Protein AF-A0A023FQD3-F1 (afdb_monomer_lite)

pLDDT: mean 75.99, std 14.29, range [44.75, 96.25]

Organism: Amblyomma cajennense (NCBI:txid34607)

Radius of gyration: 32.1 Å; chains: 1; bounding box: 64×34×96 Å

Sequence (166 aa):
MLFLITLGLLCATICASEGQPSSRDEVCNKTICKDFAQEIKNQMGSSEPCHNFHNYVCGNWTGTQELKQKPLKDKAVKVLADLLEAASPPWTEPPNATEKLANAYISCTLKERDTTALKNSVRNVLKYYKIGQWPLQSKEPENPNKTYQTILKKVGPLPLFPYFIS

Structure (mmCIF, N/CA/C/O backbone):
data_AF-A0A023FQD3-F1
#
_entry.id   AF-A0A023FQD3-F1
#
loop_
_atom_site.group_PDB
_atom_site.id
_atom_site.type_symbol
_atom_site.label_atom_id
_atom_site.label_alt_id
_atom_site.label_comp_id
_atom_site.label_asym_id
_atom_site.label_entity_id
_atom_site.label_seq_id
_atom_site.pdbx_PDB_ins_code
_atom_site.Cartn_x
_atom_site.Cartn_y
_atom_site.Cartn_z
_atom_site.occupancy
_atom_site.B_iso_or_equiv
_atom_site.auth_seq_id
_atom_site.auth_comp_id
_atom_site.auth_asym_id
_atom_site.auth_atom_id
_atom_site.pdbx_PDB_model_num
ATOM 1 N N . MET A 1 1 ? -7.746 9.034 -67.671 1.00 54.91 1 MET A N 1
ATOM 2 C CA . MET A 1 1 ? -6.668 8.048 -67.422 1.00 54.91 1 MET A CA 1
ATOM 3 C C . MET A 1 1 ? -5.394 8.723 -66.916 1.00 54.91 1 MET A C 1
ATOM 5 O O . MET A 1 1 ? -4.960 8.354 -65.840 1.00 54.91 1 MET A O 1
ATOM 9 N N . LEU A 1 2 ? -4.860 9.766 -67.575 1.00 51.81 2 LEU A N 1
ATOM 10 C CA . LEU A 1 2 ? -3.697 10.516 -67.053 1.00 51.81 2 LEU A CA 1
ATOM 11 C C . LEU A 1 2 ? -3.934 11.193 -65.687 1.00 51.81 2 LEU A C 1
ATOM 13 O O . LEU A 1 2 ? -3.071 11.111 -64.824 1.00 51.81 2 LEU A O 1
ATOM 17 N N . PHE A 1 3 ? -5.119 11.768 -65.451 1.00 55.22 3 PHE A N 1
ATOM 18 C CA . PHE A 1 3 ? -5.447 12.448 -64.185 1.00 55.22 3 PHE A CA 1
ATOM 19 C C . PHE A 1 3 ? -5.455 11.532 -62.944 1.00 55.22 3 PHE A C 1
ATOM 21 O O . PHE A 1 3 ? -5.165 11.981 -61.840 1.00 55.22 3 PHE A O 1
ATOM 28 N N . LEU A 1 4 ? -5.774 10.242 -63.115 1.00 54.78 4 LEU A N 1
ATOM 29 C CA . LEU A 1 4 ? -5.786 9.264 -62.018 1.00 54.78 4 LEU A CA 1
ATOM 30 C C . LEU A 1 4 ? -4.370 8.787 -61.674 1.00 54.78 4 LEU A C 1
ATOM 32 O O . LEU A 1 4 ? -4.063 8.548 -60.510 1.00 54.78 4 LEU A O 1
ATOM 36 N N . ILE A 1 5 ? -3.492 8.717 -62.678 1.00 56.97 5 ILE A N 1
ATOM 37 C CA . ILE A 1 5 ? -2.081 8.354 -62.504 1.00 56.97 5 ILE A CA 1
ATOM 38 C C . ILE A 1 5 ? -1.336 9.491 -61.789 1.00 56.97 5 ILE A C 1
ATOM 40 O O . ILE A 1 5 ? -0.566 9.236 -60.866 1.00 56.97 5 ILE A O 1
ATOM 44 N N . THR A 1 6 ? -1.623 10.751 -62.134 1.00 57.81 6 THR A N 1
ATOM 45 C CA . THR A 1 6 ? -1.025 11.915 -61.459 1.00 57.81 6 THR A CA 1
ATOM 46 C C . THR A 1 6 ? -1.501 12.074 -60.015 1.00 57.81 6 THR A C 1
ATOM 48 O O . THR A 1 6 ? -0.716 12.478 -59.163 1.00 57.81 6 THR A O 1
ATOM 51 N N . LEU A 1 7 ? -2.754 11.713 -59.710 1.00 58.41 7 LEU A N 1
ATOM 52 C CA . LEU A 1 7 ? -3.275 11.740 -58.338 1.00 58.41 7 LEU A CA 1
ATOM 53 C C . LEU A 1 7 ? -2.668 10.619 -57.471 1.00 58.41 7 LEU A C 1
ATOM 55 O O . LEU A 1 7 ? -2.360 10.845 -56.304 1.00 58.41 7 LEU A O 1
ATOM 59 N N . GLY A 1 8 ? -2.424 9.439 -58.056 1.00 58.53 8 GLY A N 1
ATOM 60 C CA . GLY A 1 8 ? -1.742 8.325 -57.387 1.00 58.53 8 GLY A CA 1
ATOM 61 C C . GLY A 1 8 ? -0.277 8.621 -57.046 1.00 58.53 8 GLY A C 1
ATOM 62 O O . GLY A 1 8 ? 0.171 8.294 -55.949 1.00 58.53 8 GLY A O 1
ATOM 63 N N . LEU A 1 9 ? 0.451 9.307 -57.938 1.00 57.12 9 LEU A N 1
ATOM 64 C CA . LEU A 1 9 ? 1.823 9.759 -57.669 1.00 57.12 9 LEU A CA 1
ATOM 65 C C . LEU A 1 9 ? 1.889 10.858 -56.595 1.00 57.12 9 LEU A C 1
ATOM 67 O O . LEU A 1 9 ? 2.804 10.831 -55.776 1.00 57.12 9 LEU A O 1
ATOM 71 N N . LEU A 1 10 ? 0.909 11.772 -56.541 1.00 54.78 10 LEU A N 1
ATOM 72 C CA . LEU A 1 10 ? 0.833 12.772 -55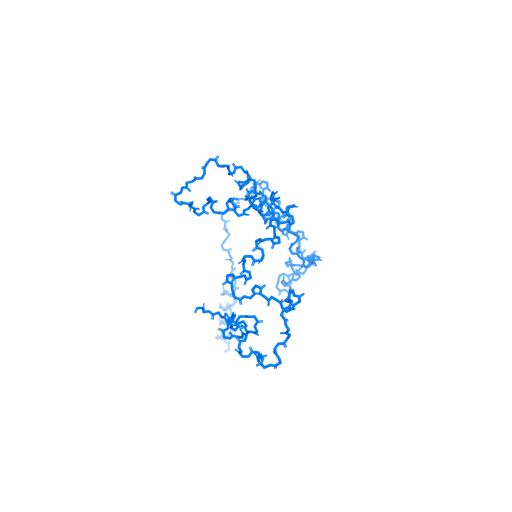.466 1.00 54.78 10 LEU A CA 1
ATOM 73 C C . LEU A 1 10 ? 0.494 12.148 -54.101 1.00 54.78 10 LEU A C 1
ATOM 75 O O . LEU A 1 10 ? 1.041 12.575 -53.085 1.00 54.78 10 LEU A O 1
ATOM 79 N N . CYS A 1 11 ? -0.360 11.120 -54.048 1.00 53.62 11 CYS A N 1
ATOM 80 C CA . CYS A 1 11 ? -0.674 10.429 -52.792 1.00 53.62 11 CYS A CA 1
ATOM 81 C C . CYS A 1 11 ? 0.524 9.652 -52.221 1.00 53.62 11 CYS A C 1
ATOM 83 O O . CYS A 1 11 ? 0.710 9.641 -51.006 1.00 53.62 11 CYS A O 1
ATOM 85 N N . ALA A 1 12 ? 1.368 9.054 -53.070 1.00 54.94 12 ALA A N 1
ATOM 86 C CA . ALA A 1 12 ? 2.560 8.333 -52.614 1.00 54.94 12 ALA A CA 1
ATOM 87 C C . ALA A 1 12 ? 3.604 9.259 -51.960 1.00 54.94 12 ALA A C 1
ATOM 89 O O . ALA A 1 12 ? 4.276 8.852 -51.016 1.00 54.94 12 ALA A O 1
ATOM 90 N N . THR A 1 13 ? 3.695 10.522 -52.394 1.00 52.62 13 THR A N 1
ATOM 91 C CA . THR A 1 13 ? 4.594 11.518 -51.781 1.00 52.62 13 THR A CA 1
ATOM 92 C C . THR A 1 13 ? 4.084 12.098 -50.461 1.00 52.62 13 THR A C 1
ATOM 94 O O . THR A 1 13 ? 4.865 12.685 -49.723 1.00 52.62 13 THR A O 1
ATOM 97 N N . ILE A 1 14 ? 2.796 11.933 -50.136 1.00 53.34 14 ILE A N 1
ATOM 98 C CA . ILE A 1 14 ? 2.194 12.482 -48.906 1.00 53.34 14 ILE A CA 1
ATOM 99 C C . ILE A 1 14 ? 2.229 11.458 -47.750 1.00 53.34 14 ILE A C 1
ATOM 101 O O . ILE A 1 14 ? 2.135 11.843 -46.588 1.00 53.34 14 ILE A O 1
ATOM 105 N N . CYS A 1 15 ? 2.435 10.163 -48.027 1.00 51.25 15 CYS A N 1
ATOM 106 C CA . CYS A 1 15 ? 2.495 9.114 -46.995 1.00 51.25 15 CYS A CA 1
ATOM 107 C C . CYS A 1 15 ? 3.906 8.737 -46.512 1.00 51.25 15 CYS A C 1
ATOM 109 O O . CYS A 1 15 ? 4.027 7.892 -45.626 1.00 51.25 15 CYS A O 1
ATOM 111 N N . ALA A 1 16 ? 4.965 9.371 -47.012 1.00 51.66 16 ALA A N 1
ATOM 112 C CA . ALA A 1 16 ? 6.275 9.284 -46.377 1.00 51.66 16 ALA A CA 1
ATOM 113 C C . ALA A 1 16 ? 6.368 10.376 -45.301 1.00 51.66 16 ALA A C 1
ATOM 115 O O . ALA A 1 16 ? 6.865 11.470 -45.558 1.00 51.66 16 ALA A O 1
ATOM 116 N N . SER A 1 17 ? 5.875 10.107 -44.086 1.00 51.34 17 SER A N 1
ATOM 117 C CA . SER A 1 17 ? 6.298 10.899 -42.926 1.00 51.34 17 SER A CA 1
ATOM 118 C C . SER A 1 17 ? 7.749 10.523 -42.613 1.00 51.34 17 SER A C 1
ATOM 120 O O . SER A 1 17 ? 8.027 9.763 -41.684 1.00 51.34 17 SER A O 1
ATOM 122 N N . GLU A 1 18 ? 8.688 10.994 -43.430 1.00 54.78 18 GLU A N 1
ATOM 123 C CA . GLU A 1 18 ? 10.086 11.013 -43.031 1.00 54.78 18 GLU A CA 1
ATOM 124 C C . GLU A 1 18 ? 10.176 11.986 -41.860 1.00 54.78 18 GLU A C 1
ATOM 126 O O . GLU A 1 18 ? 10.088 13.204 -42.021 1.00 54.78 18 GLU A O 1
ATOM 131 N N . GLY A 1 19 ? 10.261 11.432 -40.647 1.00 50.41 19 GLY A N 1
ATOM 132 C CA . GLY A 1 19 ? 10.679 12.196 -39.486 1.00 50.41 19 GLY A CA 1
ATOM 133 C C . GLY A 1 19 ? 11.975 12.899 -39.862 1.00 50.41 19 GLY A C 1
ATOM 134 O O . GLY A 1 19 ? 12.952 12.249 -40.228 1.00 50.41 19 GLY A O 1
ATOM 135 N N . GLN A 1 20 ? 11.938 14.227 -39.848 1.00 46.81 20 GLN A N 1
ATOM 136 C CA . GLN A 1 20 ? 13.088 15.083 -40.092 1.00 46.81 20 GLN A CA 1
ATOM 137 C C . GLN A 1 20 ? 14.278 14.516 -39.300 1.00 46.81 20 GLN A C 1
ATOM 139 O O . GLN A 1 20 ? 14.104 14.284 -38.101 1.00 46.81 20 GLN A O 1
ATOM 144 N N . PRO A 1 21 ? 15.441 14.227 -39.924 1.00 49.84 21 PRO A N 1
ATOM 145 C CA . PRO A 1 21 ? 16.565 13.660 -39.200 1.00 49.84 21 PRO A CA 1
ATOM 146 C C . PRO A 1 21 ? 16.961 14.676 -38.140 1.00 49.84 21 PRO A C 1
ATOM 148 O O . PRO A 1 21 ? 17.484 15.752 -38.447 1.00 49.84 21 PRO A O 1
ATOM 151 N N . SER A 1 22 ? 16.633 14.356 -36.894 1.00 53.62 22 SER A N 1
ATOM 152 C CA . SER A 1 22 ? 17.066 15.110 -35.739 1.00 53.62 22 SER A CA 1
ATOM 153 C C . SER A 1 22 ? 18.582 15.220 -35.827 1.00 53.62 22 SER A C 1
ATOM 155 O O . SER A 1 22 ? 19.295 14.253 -36.111 1.00 53.62 22 SER A O 1
ATOM 157 N N . SER A 1 23 ? 19.077 16.450 -35.709 1.00 57.25 23 SER A N 1
ATOM 158 C CA . SER A 1 23 ? 20.503 16.748 -35.719 1.00 57.25 23 SER A CA 1
ATOM 159 C C . SER A 1 23 ? 21.189 15.825 -34.720 1.00 57.25 23 SER A C 1
ATOM 161 O O . SER A 1 23 ? 20.950 16.015 -33.533 1.00 57.25 23 SER A O 1
ATOM 163 N N . ARG A 1 24 ? 21.955 14.830 -35.211 1.00 57.56 24 ARG A N 1
ATOM 164 C CA . ARG A 1 24 ? 22.687 13.799 -34.440 1.00 57.56 24 ARG A CA 1
ATOM 165 C C . ARG A 1 24 ? 22.459 13.936 -32.938 1.00 57.56 24 ARG A C 1
ATOM 167 O O . ARG A 1 24 ? 23.225 14.614 -32.256 1.00 57.56 24 ARG A O 1
ATOM 174 N N . ASP A 1 25 ? 21.348 13.347 -32.511 1.00 57.06 25 ASP A N 1
ATOM 175 C CA . ASP A 1 25 ? 20.802 13.457 -31.170 1.00 57.06 25 ASP A CA 1
ATOM 176 C C . ASP A 1 25 ? 21.885 13.262 -30.109 1.00 57.06 25 ASP A C 1
ATOM 178 O O . ASP A 1 25 ? 22.700 12.337 -30.197 1.00 57.06 25 ASP A O 1
ATOM 182 N N . GLU A 1 26 ? 21.882 14.112 -29.082 1.00 79.25 26 GLU A N 1
ATOM 183 C CA . GLU A 1 26 ? 22.639 13.875 -27.857 1.00 79.25 26 GLU A CA 1
ATOM 184 C C . GLU A 1 26 ? 22.160 12.559 -27.227 1.00 79.25 26 GLU A C 1
ATOM 186 O O . GLU A 1 26 ? 21.204 12.510 -26.451 1.00 79.25 26 GLU A O 1
ATOM 191 N N . VAL A 1 27 ? 22.819 11.454 -27.573 1.00 85.31 27 VAL A N 1
ATOM 192 C CA . VAL A 1 27 ? 22.540 10.154 -26.967 1.00 85.31 27 VAL A CA 1
ATOM 193 C C . VAL A 1 27 ? 22.812 10.264 -25.470 1.00 85.31 27 VAL A C 1
ATOM 195 O O . VAL A 1 27 ? 23.943 10.517 -25.040 1.00 85.31 27 VAL A O 1
ATOM 198 N N . CYS A 1 28 ? 21.775 10.053 -24.655 1.00 86.19 28 CYS A N 1
ATOM 199 C CA . CYS A 1 28 ? 21.920 10.069 -23.206 1.00 86.19 28 CYS A CA 1
ATOM 200 C C . CYS A 1 28 ? 22.873 8.952 -22.752 1.00 86.19 28 CYS A C 1
ATOM 202 O O . CYS A 1 28 ? 22.518 7.776 -22.715 1.00 86.19 28 CYS A O 1
ATOM 204 N N . ASN A 1 29 ? 24.082 9.334 -22.340 1.00 88.19 29 ASN A N 1
ATOM 205 C CA . ASN A 1 29 ? 25.120 8.398 -21.904 1.00 88.19 29 ASN A CA 1
ATOM 206 C C . ASN A 1 29 ? 25.117 8.095 -20.397 1.00 88.19 29 ASN A C 1
ATOM 208 O O . ASN A 1 29 ? 25.988 7.362 -19.921 1.00 88.19 29 ASN A O 1
ATOM 212 N N . LYS A 1 30 ? 24.149 8.630 -19.642 1.00 92.88 30 LYS A N 1
ATOM 213 C CA . LYS A 1 30 ? 23.996 8.355 -18.206 1.00 92.88 30 LYS A CA 1
ATOM 214 C C . LYS A 1 30 ? 23.641 6.883 -17.987 1.00 92.88 30 LYS A C 1
ATOM 216 O O . LYS A 1 30 ? 22.856 6.325 -18.749 1.00 92.88 30 LYS A O 1
ATOM 221 N N . THR A 1 31 ? 24.147 6.285 -16.910 1.00 89.94 31 THR A N 1
ATOM 222 C CA . THR A 1 31 ? 23.886 4.878 -16.551 1.00 89.94 31 THR A CA 1
ATOM 223 C C . THR A 1 31 ? 22.393 4.558 -16.541 1.00 89.94 31 THR A C 1
ATOM 225 O O . THR A 1 31 ? 21.970 3.617 -17.192 1.00 89.94 31 THR A O 1
ATOM 228 N N . ILE A 1 32 ? 21.576 5.437 -15.950 1.00 81.94 32 ILE A N 1
ATOM 229 C CA . ILE A 1 32 ? 20.117 5.268 -15.906 1.00 81.94 32 ILE A CA 1
ATOM 230 C C . ILE A 1 32 ? 19.463 5.172 -17.294 1.00 81.94 32 ILE A C 1
ATOM 232 O O . ILE A 1 32 ? 18.516 4.416 -17.471 1.00 81.94 32 ILE A O 1
ATOM 236 N N . CYS A 1 33 ? 19.975 5.903 -18.290 1.00 86.81 33 CYS A N 1
ATOM 237 C CA . CYS A 1 33 ? 19.467 5.842 -19.660 1.00 86.81 33 CYS A CA 1
ATOM 238 C C . CYS A 1 33 ? 19.857 4.525 -20.337 1.00 86.81 33 CYS A C 1
ATOM 240 O O . CYS A 1 33 ? 19.042 3.937 -21.043 1.00 86.81 33 CYS A O 1
ATOM 242 N N . LYS A 1 34 ? 21.084 4.046 -20.100 1.00 93.25 34 LYS A N 1
ATOM 243 C CA . LYS A 1 34 ? 21.578 2.773 -20.643 1.00 93.25 34 LYS A CA 1
ATOM 244 C C . LYS A 1 34 ? 20.839 1.582 -20.039 1.00 93.25 34 LYS A C 1
ATOM 246 O O . LYS A 1 34 ? 20.378 0.728 -20.789 1.00 93.25 34 LYS A O 1
ATOM 251 N N . ASP A 1 35 ? 20.664 1.572 -18.720 1.00 87.06 35 ASP A N 1
ATOM 252 C CA . ASP A 1 35 ? 19.936 0.521 -18.004 1.00 87.06 35 ASP A CA 1
ATOM 253 C C . ASP A 1 35 ? 18.475 0.464 -18.464 1.00 87.06 35 ASP A C 1
ATOM 255 O O . ASP A 1 35 ? 17.951 -0.607 -18.759 1.00 87.06 35 ASP A O 1
ATOM 259 N N . PHE A 1 36 ? 17.828 1.626 -18.602 1.00 84.25 36 PHE A N 1
ATOM 260 C CA . PHE A 1 36 ? 16.451 1.706 -19.080 1.00 84.25 36 PHE A CA 1
ATOM 261 C C . PHE A 1 36 ? 16.304 1.257 -20.540 1.00 84.25 36 PHE A C 1
ATOM 263 O O . PHE A 1 36 ? 15.398 0.490 -20.858 1.00 84.25 36 PHE A O 1
ATOM 270 N N . ALA A 1 37 ? 17.207 1.681 -21.428 1.00 92.25 37 ALA A N 1
ATOM 271 C CA . ALA A 1 37 ? 17.200 1.245 -22.824 1.00 92.25 37 ALA A CA 1
ATOM 272 C C . ALA A 1 37 ? 17.427 -0.270 -22.952 1.00 92.25 37 ALA A C 1
ATOM 274 O O . ALA A 1 37 ? 16.778 -0.926 -23.768 1.00 92.25 37 ALA A O 1
ATOM 275 N N . GLN A 1 38 ? 18.315 -0.834 -22.129 1.00 91.75 38 GLN A N 1
ATOM 276 C CA . GLN A 1 38 ? 18.548 -2.273 -22.081 1.00 91.75 38 GLN A CA 1
ATOM 277 C C . GLN A 1 38 ? 17.308 -3.026 -21.586 1.00 91.75 38 GLN A C 1
ATOM 279 O O . GLN A 1 38 ? 16.957 -4.049 -22.169 1.00 91.75 38 GLN A O 1
ATOM 284 N N . GLU A 1 39 ? 16.617 -2.511 -20.568 1.00 87.88 39 GLU A N 1
ATOM 285 C CA . GLU A 1 39 ? 15.372 -3.096 -20.062 1.00 87.88 39 GLU A CA 1
ATOM 286 C C . GLU A 1 39 ? 14.278 -3.122 -21.137 1.00 87.88 39 GLU A C 1
ATOM 288 O O . GLU A 1 39 ? 13.680 -4.171 -21.364 1.00 87.88 39 GLU A O 1
ATOM 293 N N . ILE A 1 40 ? 14.072 -2.015 -21.864 1.00 89.69 40 ILE A N 1
ATOM 294 C CA . ILE A 1 40 ? 13.135 -1.976 -23.002 1.00 89.69 40 ILE A CA 1
ATOM 295 C C . ILE A 1 40 ? 13.519 -3.043 -24.030 1.00 89.69 40 ILE A C 1
ATOM 297 O O . ILE A 1 40 ? 12.685 -3.853 -24.430 1.00 89.69 40 ILE A O 1
ATOM 301 N N . LYS A 1 41 ? 14.795 -3.084 -24.425 1.00 91.69 41 LYS A N 1
ATOM 302 C CA . LYS A 1 41 ? 15.289 -4.018 -25.441 1.00 91.69 41 LYS A CA 1
ATOM 303 C C . LYS A 1 41 ? 15.102 -5.484 -25.043 1.00 91.69 41 LYS A C 1
ATOM 305 O O . LYS A 1 41 ? 14.826 -6.309 -25.906 1.00 91.69 41 LYS A O 1
ATOM 310 N N . ASN A 1 42 ? 15.234 -5.809 -23.759 1.00 90.75 42 ASN A N 1
ATOM 311 C CA . ASN A 1 42 ? 15.052 -7.171 -23.253 1.00 90.75 42 ASN A CA 1
ATOM 312 C C . ASN A 1 42 ? 13.591 -7.651 -23.341 1.00 90.75 42 ASN A C 1
ATOM 314 O O . ASN A 1 42 ? 13.352 -8.855 -23.392 1.00 90.75 42 ASN A O 1
ATOM 318 N N . GLN A 1 43 ? 12.620 -6.733 -23.349 1.00 90.94 43 GLN A N 1
ATOM 319 C CA . GLN A 1 43 ? 11.188 -7.058 -23.405 1.00 90.94 43 GLN A CA 1
ATOM 320 C C . GLN A 1 43 ? 10.661 -7.189 -24.841 1.00 90.94 43 GLN A C 1
ATOM 322 O O . GLN A 1 43 ? 9.679 -7.899 -25.082 1.00 90.94 43 GLN A O 1
ATOM 327 N N . MET A 1 44 ? 11.338 -6.542 -25.791 1.00 93.88 44 MET A N 1
ATOM 328 C CA . MET A 1 44 ? 10.979 -6.556 -27.206 1.00 93.88 44 MET A CA 1
ATOM 329 C C . MET A 1 44 ? 11.054 -7.965 -27.792 1.00 93.88 44 MET A C 1
ATOM 331 O O . MET A 1 44 ? 12.006 -8.702 -27.538 1.00 93.88 44 MET A O 1
ATOM 335 N N . GLY A 1 45 ? 10.051 -8.337 -28.585 1.00 94.31 45 GLY A N 1
ATOM 336 C CA . GLY A 1 45 ? 10.036 -9.591 -29.338 1.00 94.31 45 GLY A CA 1
ATOM 337 C C . GLY A 1 45 ? 10.621 -9.448 -30.740 1.00 94.31 45 GLY A C 1
ATOM 338 O O . GLY A 1 45 ? 11.234 -8.443 -31.088 1.00 94.31 45 GLY A O 1
ATOM 339 N N . SER A 1 46 ? 10.440 -10.486 -31.556 1.00 95.38 46 SER A N 1
ATOM 340 C CA . SER A 1 46 ? 11.072 -10.607 -32.876 1.00 95.38 46 SER A CA 1
ATOM 341 C C . SER A 1 46 ? 10.232 -10.087 -34.044 1.00 95.38 46 SER A C 1
ATOM 343 O O . SER A 1 46 ? 10.750 -9.984 -35.153 1.00 95.38 46 SER A O 1
ATOM 345 N N . SER A 1 47 ? 8.946 -9.793 -33.836 1.00 95.38 47 SER A N 1
ATOM 346 C CA . SER A 1 47 ? 8.067 -9.326 -34.915 1.00 95.38 47 SER A CA 1
ATOM 347 C C . SER A 1 47 ? 8.419 -7.920 -35.379 1.00 95.38 47 SER A C 1
ATOM 349 O O . SER A 1 47 ? 8.840 -7.093 -34.582 1.00 95.38 47 SER A O 1
ATOM 351 N N . GLU A 1 48 ? 8.151 -7.602 -36.644 1.00 95.06 48 GLU A N 1
ATOM 352 C CA . GLU A 1 48 ? 8.226 -6.220 -37.120 1.00 95.06 48 GLU A CA 1
ATOM 353 C C . GLU A 1 48 ? 7.111 -5.345 -36.506 1.00 95.06 48 GLU A C 1
ATOM 355 O O . GLU A 1 48 ? 5.979 -5.824 -36.339 1.00 95.06 48 GLU A O 1
ATOM 360 N N . PRO A 1 49 ? 7.373 -4.048 -36.233 1.00 93.56 49 PRO A N 1
ATOM 361 C CA . PRO A 1 49 ? 6.403 -3.146 -35.604 1.00 93.56 49 PRO A CA 1
ATOM 362 C C . PRO A 1 49 ? 5.082 -3.043 -36.370 1.00 93.56 49 PRO A C 1
ATOM 364 O O . PRO A 1 49 ? 4.013 -3.030 -35.766 1.00 93.56 49 PRO A O 1
ATOM 367 N N . CYS A 1 50 ? 5.153 -2.988 -37.701 1.00 96.25 50 CYS A N 1
ATOM 368 C CA . CYS A 1 50 ? 3.989 -2.820 -38.570 1.00 96.25 50 CYS A CA 1
ATOM 369 C C . CYS A 1 50 ? 3.189 -4.115 -38.768 1.00 96.25 50 CYS A C 1
ATOM 371 O O . CYS A 1 50 ? 2.058 -4.057 -39.244 1.00 96.25 50 CYS A O 1
ATOM 373 N N . HIS A 1 51 ? 3.757 -5.270 -38.411 1.00 96.12 51 HIS A N 1
ATOM 374 C CA . HIS A 1 51 ? 3.096 -6.566 -38.545 1.00 96.12 51 HIS A CA 1
ATOM 375 C C . HIS A 1 51 ? 2.441 -7.010 -37.235 1.00 96.12 51 HIS A C 1
ATOM 377 O O . HIS A 1 51 ? 1.273 -7.393 -37.213 1.00 96.12 51 HIS A O 1
ATOM 383 N N . ASN A 1 52 ? 3.180 -6.943 -36.127 1.00 95.19 52 ASN A N 1
ATOM 384 C CA . ASN A 1 52 ? 2.675 -7.300 -34.807 1.00 95.19 52 ASN A CA 1
ATOM 385 C C . ASN A 1 52 ? 3.361 -6.441 -33.745 1.00 95.19 52 ASN A C 1
ATOM 387 O O . ASN A 1 52 ? 4.299 -6.877 -33.076 1.00 95.19 52 ASN A O 1
ATOM 391 N N . PHE A 1 53 ? 2.867 -5.211 -33.586 1.00 95.50 53 PHE A N 1
ATOM 392 C CA . PHE A 1 53 ? 3.405 -4.252 -32.622 1.00 95.50 53 PHE A CA 1
ATOM 393 C C . PHE A 1 53 ? 3.400 -4.792 -31.185 1.00 95.50 53 PHE A C 1
ATOM 395 O O . PHE A 1 53 ? 4.328 -4.539 -30.422 1.00 95.50 53 PHE A O 1
ATOM 402 N N . HIS A 1 54 ? 2.393 -5.592 -30.823 1.00 92.19 54 HIS A N 1
ATOM 403 C CA . HIS A 1 54 ? 2.331 -6.218 -29.506 1.00 92.19 54 HIS A CA 1
ATOM 404 C C . HIS A 1 54 ? 3.511 -7.172 -29.278 1.00 92.19 54 HIS A C 1
ATOM 406 O O . HIS A 1 54 ? 4.164 -7.097 -28.243 1.00 92.19 54 HIS A O 1
ATOM 412 N N . ASN A 1 55 ? 3.832 -8.048 -30.234 1.00 94.56 55 ASN A N 1
ATOM 413 C CA . ASN A 1 55 ? 5.019 -8.896 -30.126 1.00 94.56 55 ASN A CA 1
ATOM 414 C C . ASN A 1 55 ? 6.315 -8.086 -30.267 1.00 94.56 55 ASN A C 1
ATOM 416 O O . ASN A 1 55 ? 7.256 -8.354 -29.537 1.00 94.56 55 ASN A O 1
ATOM 420 N N . TYR A 1 56 ? 6.370 -7.072 -31.130 1.00 95.62 56 TYR A N 1
ATOM 421 C CA . TYR A 1 56 ? 7.545 -6.203 -31.236 1.00 95.62 56 TYR A CA 1
ATOM 422 C C . TYR A 1 56 ? 7.908 -5.569 -29.886 1.00 95.62 56 TYR A C 1
ATOM 424 O O . TYR A 1 56 ? 9.067 -5.604 -29.489 1.00 95.62 56 TYR A O 1
ATOM 432 N N . VAL A 1 57 ? 6.923 -5.056 -29.142 1.00 92.94 57 VAL A N 1
ATOM 433 C CA . VAL A 1 57 ? 7.158 -4.391 -27.848 1.00 92.94 57 VAL A CA 1
ATOM 434 C C . VAL A 1 57 ? 7.244 -5.377 -26.679 1.00 92.94 57 VAL A C 1
ATOM 436 O O . VAL A 1 57 ? 8.081 -5.198 -25.801 1.00 92.94 57 VAL A O 1
ATOM 439 N N . CYS A 1 58 ? 6.408 -6.416 -26.661 1.00 91.19 58 CYS A N 1
ATOM 440 C CA . CYS A 1 58 ? 6.206 -7.279 -25.490 1.00 91.19 58 CYS A CA 1
ATOM 441 C C . CYS A 1 58 ? 6.520 -8.760 -25.748 1.00 91.19 58 CYS A C 1
ATOM 443 O O . CYS A 1 58 ? 6.204 -9.608 -24.920 1.00 91.19 58 CYS A O 1
ATOM 445 N N . GLY A 1 59 ? 7.058 -9.134 -26.905 1.00 92.31 59 GLY A N 1
ATOM 446 C CA . GLY A 1 59 ? 7.122 -10.539 -27.318 1.00 92.31 59 GLY A CA 1
ATOM 447 C C . GLY A 1 59 ? 8.052 -11.412 -26.480 1.00 92.31 59 GLY A C 1
ATOM 448 O O . GLY A 1 59 ? 7.826 -12.616 -26.417 1.00 92.31 59 GLY A O 1
ATOM 449 N N . ASN A 1 60 ? 9.036 -10.814 -25.805 1.00 92.56 60 ASN A N 1
ATOM 450 C CA . ASN A 1 60 ? 9.885 -11.489 -24.819 1.00 92.56 60 ASN A CA 1
ATOM 451 C C . ASN A 1 60 ? 9.488 -11.152 -23.375 1.00 92.56 60 ASN A C 1
ATOM 453 O O . ASN A 1 60 ? 10.117 -11.618 -22.423 1.00 92.56 60 ASN A O 1
ATOM 457 N N . TRP A 1 61 ? 8.437 -10.354 -23.188 1.00 86.25 61 TRP A N 1
ATOM 458 C CA . TRP A 1 61 ? 7.913 -10.050 -21.870 1.00 86.25 61 TRP A CA 1
ATOM 459 C C . TRP A 1 61 ? 7.208 -11.288 -21.307 1.00 86.25 61 TRP A C 1
ATOM 461 O O . TRP A 1 61 ? 6.101 -11.645 -21.701 1.00 86.25 61 TRP A O 1
ATOM 471 N N . THR A 1 62 ? 7.854 -11.958 -20.354 1.00 73.81 62 THR A N 1
ATOM 472 C CA . THR A 1 62 ? 7.381 -13.219 -19.755 1.00 73.81 62 THR A CA 1
ATOM 473 C C . THR A 1 62 ? 6.302 -13.040 -18.691 1.00 73.81 62 THR A C 1
ATOM 475 O O . THR A 1 62 ? 5.985 -13.993 -17.984 1.00 73.81 62 THR A O 1
ATOM 478 N N . GLY A 1 63 ? 5.725 -11.837 -18.583 1.00 62.16 63 GLY A N 1
ATOM 479 C CA . GLY A 1 63 ? 4.480 -11.593 -17.867 1.00 62.16 63 GLY A CA 1
ATOM 480 C C . GLY A 1 63 ? 4.389 -12.279 -16.507 1.00 62.16 63 GLY A C 1
ATOM 481 O O . GLY A 1 63 ? 3.497 -13.094 -16.293 1.00 62.16 63 GLY A O 1
ATOM 482 N N . THR A 1 64 ? 5.247 -11.931 -15.545 1.00 57.53 64 THR A N 1
ATOM 483 C CA . THR A 1 64 ? 4.795 -12.082 -14.158 1.00 57.53 64 THR A CA 1
ATOM 484 C C . THR A 1 64 ? 3.710 -11.032 -13.929 1.00 57.53 64 THR A C 1
ATOM 486 O O . THR A 1 64 ? 3.991 -9.838 -13.943 1.00 57.53 64 THR A O 1
ATOM 489 N N . GLN A 1 65 ? 2.469 -11.498 -13.775 1.00 52.22 65 GLN A N 1
ATOM 490 C CA . GLN A 1 65 ? 1.223 -10.747 -13.553 1.00 52.22 65 GLN A CA 1
ATOM 491 C C . GLN A 1 65 ? 1.109 -10.044 -12.190 1.00 52.22 65 GLN A C 1
ATOM 493 O O . GLN A 1 65 ? 0.035 -9.590 -11.812 1.00 52.22 65 GLN A O 1
ATOM 498 N N . GLU A 1 66 ? 2.204 -9.863 -11.471 1.00 44.75 66 GLU A N 1
ATOM 499 C CA . GLU A 1 66 ? 2.313 -8.721 -10.580 1.00 44.75 66 GLU A CA 1
ATOM 500 C C . GLU A 1 66 ? 3.401 -7.849 -11.174 1.00 44.75 66 GLU A C 1
ATOM 502 O O . GLU A 1 66 ? 4.465 -8.342 -11.553 1.00 44.75 66 GLU A O 1
ATOM 507 N N . LEU A 1 67 ? 3.167 -6.539 -11.230 1.00 47.62 67 LEU A N 1
ATOM 508 C CA . LEU A 1 67 ? 4.272 -5.605 -11.099 1.00 47.62 67 LEU A CA 1
ATOM 509 C C . LEU A 1 67 ? 5.081 -6.099 -9.892 1.00 47.62 67 LEU A C 1
ATOM 511 O O . LEU A 1 67 ? 4.674 -5.790 -8.772 1.00 47.62 67 LEU A O 1
ATOM 515 N N . LYS A 1 68 ? 6.144 -6.906 -10.101 1.00 50.59 68 LYS A N 1
ATOM 516 C CA . LYS A 1 68 ? 7.108 -7.286 -9.057 1.00 50.59 68 LYS A CA 1
ATOM 517 C C . LYS A 1 68 ? 7.302 -6.015 -8.274 1.00 50.59 68 LYS A C 1
ATOM 519 O O . LYS A 1 68 ? 7.637 -5.027 -8.937 1.00 50.59 68 LYS A O 1
ATOM 524 N N . GLN A 1 69 ? 6.917 -6.030 -6.989 1.00 49.22 69 GLN A N 1
ATOM 525 C CA . GLN A 1 69 ? 6.703 -4.833 -6.175 1.00 49.22 69 GLN A CA 1
ATOM 526 C C . GLN A 1 69 ? 7.606 -3.725 -6.694 1.00 49.22 69 GLN A C 1
ATOM 528 O O . GLN A 1 69 ? 8.829 -3.874 -6.653 1.00 49.22 69 GLN A O 1
ATOM 533 N N . LYS A 1 70 ? 7.020 -2.723 -7.381 1.00 54.97 70 LYS A N 1
ATOM 534 C CA . LYS A 1 70 ? 7.844 -1.749 -8.107 1.00 54.97 70 LYS A CA 1
ATOM 535 C C . LYS A 1 70 ? 8.877 -1.261 -7.094 1.00 54.97 70 LYS A C 1
ATOM 537 O O . LYS A 1 70 ? 8.436 -0.772 -6.054 1.00 54.97 70 LYS A O 1
ATOM 542 N N . PRO A 1 71 ? 10.193 -1.338 -7.363 1.00 59.81 71 PRO A N 1
ATOM 543 C CA . PRO A 1 71 ? 11.203 -0.911 -6.398 1.00 59.81 71 PRO A CA 1
ATOM 544 C C . PRO A 1 71 ? 10.930 0.505 -5.892 1.00 59.81 71 PRO A C 1
ATOM 546 O O . PRO A 1 71 ? 11.248 0.844 -4.764 1.00 59.81 71 PRO A O 1
ATOM 549 N N . LEU A 1 72 ? 10.272 1.324 -6.720 1.00 64.31 72 LEU A N 1
ATOM 550 C CA . LEU A 1 72 ? 9.780 2.642 -6.357 1.00 64.31 72 LEU A CA 1
ATOM 551 C C . LEU A 1 72 ? 8.716 2.632 -5.250 1.00 64.31 72 LEU A C 1
ATOM 553 O O . LEU A 1 72 ? 8.799 3.465 -4.358 1.00 64.31 72 LEU A O 1
ATOM 557 N N . LYS A 1 73 ? 7.732 1.727 -5.291 1.00 72.50 73 LYS A N 1
ATOM 558 C CA . LYS A 1 73 ? 6.707 1.597 -4.248 1.00 72.50 73 LYS A CA 1
ATOM 559 C C . LYS A 1 73 ? 7.351 1.165 -2.937 1.00 72.50 73 LYS A C 1
ATOM 561 O O . LYS A 1 73 ? 7.120 1.819 -1.932 1.00 72.50 73 LYS A O 1
ATOM 566 N N . ASP A 1 74 ? 8.209 0.151 -2.958 1.00 77.38 74 ASP A N 1
ATOM 567 C CA . ASP A 1 74 ? 8.855 -0.332 -1.733 1.00 77.38 74 ASP A CA 1
ATOM 568 C C . ASP A 1 74 ? 9.855 0.678 -1.183 1.00 77.38 74 ASP A C 1
ATOM 570 O O . ASP A 1 74 ? 9.896 0.917 0.019 1.00 77.38 74 ASP A O 1
ATOM 574 N N . LYS A 1 75 ? 10.616 1.344 -2.056 1.00 81.94 75 LYS A N 1
ATOM 575 C CA . LYS A 1 75 ? 11.509 2.434 -1.659 1.00 81.94 75 LYS A CA 1
ATOM 576 C C . LYS A 1 75 ? 10.722 3.613 -1.096 1.00 81.94 75 LYS A C 1
ATOM 578 O O . LYS A 1 75 ? 11.143 4.170 -0.093 1.00 81.94 75 LYS A O 1
ATOM 583 N N . ALA A 1 76 ? 9.595 3.985 -1.700 1.00 86.00 76 ALA A N 1
ATOM 584 C CA . ALA A 1 76 ? 8.744 5.057 -1.192 1.00 86.00 76 ALA A CA 1
ATOM 585 C C . ALA A 1 76 ? 8.115 4.688 0.156 1.00 86.00 76 ALA A C 1
ATOM 587 O O . ALA A 1 76 ? 8.130 5.505 1.070 1.00 86.00 76 ALA A O 1
ATOM 588 N N . VAL A 1 77 ? 7.615 3.457 0.300 1.00 87.31 77 VAL A N 1
ATOM 589 C CA . VAL A 1 77 ? 7.072 2.938 1.563 1.00 87.31 77 VAL A CA 1
ATOM 590 C C . VAL A 1 77 ? 8.154 2.910 2.635 1.00 87.31 77 VAL A C 1
ATOM 592 O O . VAL A 1 77 ? 7.906 3.378 3.738 1.00 87.31 77 VAL A O 1
ATOM 595 N N . LYS A 1 78 ? 9.360 2.434 2.310 1.00 88.75 78 LYS A N 1
ATOM 596 C CA . LYS A 1 78 ? 10.495 2.418 3.234 1.00 88.75 78 LYS A CA 1
ATOM 597 C C . LYS A 1 78 ? 10.895 3.827 3.661 1.00 88.75 78 LYS A C 1
ATOM 599 O O . LYS A 1 78 ? 10.987 4.085 4.847 1.00 88.75 78 LYS A O 1
ATOM 604 N N . VAL A 1 79 ? 11.068 4.749 2.714 1.00 92.06 79 VAL A N 1
ATOM 605 C CA . VAL A 1 79 ? 11.399 6.149 3.027 1.00 92.06 79 VAL A CA 1
ATOM 606 C C . VAL A 1 79 ? 10.322 6.777 3.909 1.00 92.06 79 VAL A C 1
ATOM 608 O O . VAL A 1 79 ? 10.643 7.486 4.855 1.00 92.06 79 VAL A O 1
ATOM 611 N N . LEU A 1 80 ? 9.045 6.509 3.627 1.00 91.44 80 LEU A N 1
ATOM 612 C CA . LEU A 1 80 ? 7.948 6.993 4.457 1.00 91.44 80 LEU A CA 1
ATOM 613 C C . LEU A 1 80 ? 7.996 6.387 5.867 1.00 91.44 80 LEU A C 1
ATOM 615 O O . LEU A 1 80 ? 7.839 7.124 6.833 1.00 91.44 80 LEU A O 1
ATOM 619 N N . ALA A 1 81 ? 8.230 5.081 5.990 1.00 89.50 81 ALA A N 1
ATOM 620 C CA . ALA A 1 81 ? 8.384 4.406 7.276 1.00 89.50 81 ALA A CA 1
ATOM 621 C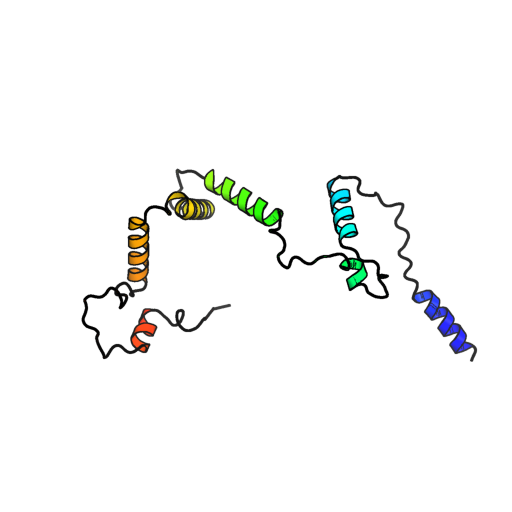 C . ALA A 1 81 ? 9.550 5.000 8.082 1.00 89.50 81 ALA A C 1
ATOM 623 O O . ALA A 1 81 ? 9.341 5.419 9.216 1.00 89.50 81 ALA A O 1
ATOM 624 N N . ASP A 1 82 ? 10.726 5.150 7.466 1.00 90.69 82 ASP A N 1
ATOM 625 C CA . ASP A 1 82 ? 11.922 5.728 8.091 1.00 90.69 82 ASP A CA 1
ATOM 626 C C . ASP A 1 82 ? 11.649 7.159 8.608 1.00 90.69 82 ASP A C 1
ATOM 628 O O . ASP A 1 82 ? 12.035 7.517 9.723 1.00 90.69 82 ASP A O 1
ATOM 632 N N . LEU A 1 83 ? 10.933 7.982 7.828 1.00 91.81 83 LEU A N 1
ATOM 633 C CA . LEU A 1 83 ? 10.536 9.338 8.233 1.00 91.81 83 LEU A CA 1
ATOM 634 C C . LEU A 1 83 ? 9.565 9.338 9.421 1.00 91.81 83 LEU A C 1
ATOM 636 O O . LEU A 1 83 ? 9.667 10.196 10.298 1.00 91.81 83 LEU A O 1
ATOM 640 N N . LEU A 1 84 ? 8.611 8.406 9.443 1.00 91.25 84 LEU A N 1
ATOM 641 C CA . LEU A 1 84 ? 7.605 8.307 10.502 1.00 91.25 84 LEU A CA 1
ATOM 642 C C . LEU A 1 84 ? 8.172 7.697 11.790 1.00 91.25 84 LEU A C 1
ATOM 644 O O . LEU A 1 84 ? 7.716 8.062 12.870 1.00 91.25 84 LEU A O 1
ATOM 648 N N . GLU A 1 85 ? 9.174 6.823 11.694 1.00 86.44 85 GLU A N 1
ATOM 649 C CA . GLU A 1 85 ? 9.922 6.293 12.843 1.00 86.44 85 GLU A CA 1
ATOM 650 C C . GLU A 1 85 ? 10.804 7.354 13.494 1.00 86.44 85 GLU A C 1
ATOM 652 O O . GLU A 1 85 ? 10.881 7.429 14.720 1.00 86.44 85 GLU A O 1
ATOM 657 N N . ALA A 1 86 ? 11.444 8.198 12.683 1.00 87.00 86 ALA A N 1
ATOM 658 C CA . ALA A 1 86 ? 12.277 9.291 13.172 1.00 87.00 86 ALA A CA 1
ATOM 659 C C . ALA A 1 86 ? 11.463 10.447 13.783 1.00 87.00 86 ALA A C 1
ATOM 661 O O . ALA A 1 86 ? 12.012 11.267 14.520 1.00 87.00 86 ALA A O 1
ATOM 662 N N . ALA A 1 87 ? 10.164 10.538 13.486 1.00 85.38 87 ALA A N 1
ATOM 663 C CA . ALA A 1 87 ? 9.289 11.551 14.056 1.00 85.38 87 ALA A CA 1
ATOM 664 C C . ALA A 1 87 ? 8.989 11.221 15.530 1.00 85.38 87 ALA A C 1
ATOM 666 O O . ALA A 1 87 ? 8.149 10.375 15.836 1.00 85.38 87 ALA A O 1
ATOM 667 N N . SER A 1 88 ? 9.670 11.898 16.458 1.00 74.25 88 SER A N 1
ATOM 668 C CA . SER A 1 88 ? 9.502 11.697 17.901 1.00 74.25 88 SER A CA 1
ATOM 669 C C . SER A 1 88 ? 8.879 12.911 18.609 1.00 74.25 88 SER A C 1
ATOM 671 O O . SER A 1 88 ? 9.089 14.042 18.171 1.00 74.25 88 SER A O 1
ATOM 673 N N . PRO A 1 89 ? 8.171 12.701 19.737 1.00 72.81 89 PRO A N 1
ATOM 674 C CA . PRO A 1 89 ? 7.648 13.772 20.592 1.00 72.81 89 PRO A CA 1
ATOM 675 C C . PRO A 1 89 ? 8.740 14.740 21.100 1.00 72.81 89 PRO A C 1
ATOM 677 O O . PRO A 1 89 ? 9.921 14.380 21.109 1.00 72.81 89 PRO A O 1
ATOM 680 N N . PRO A 1 90 ? 8.365 15.941 21.589 1.00 76.75 90 PRO A N 1
ATOM 681 C CA . PRO A 1 90 ? 7.008 16.360 21.965 1.00 76.75 90 PRO A CA 1
ATOM 682 C C . PRO A 1 90 ? 6.152 16.836 20.784 1.00 76.75 90 PRO A C 1
ATOM 684 O O . PRO A 1 90 ? 6.616 17.566 19.917 1.00 76.75 90 PRO A O 1
ATOM 687 N N . TRP A 1 91 ? 4.881 16.430 20.785 1.00 83.44 91 TRP A N 1
ATOM 688 C CA . TRP A 1 91 ? 3.884 16.858 19.801 1.00 83.44 91 TRP A CA 1
ATOM 689 C C . TRP A 1 91 ? 3.222 18.171 20.213 1.00 83.44 91 TRP A C 1
ATOM 691 O O . TRP A 1 91 ? 3.071 18.443 21.406 1.00 83.44 91 TRP A O 1
ATOM 701 N N . THR A 1 92 ? 2.780 18.958 19.235 1.00 83.50 92 THR A N 1
ATOM 702 C CA . THR A 1 92 ? 1.960 20.147 19.491 1.00 83.50 92 THR A CA 1
ATOM 703 C C . THR A 1 92 ? 0.534 19.784 19.927 1.00 83.50 92 THR A C 1
ATOM 705 O O . THR A 1 92 ? 0.002 18.736 19.555 1.00 83.50 92 THR A O 1
ATOM 708 N N . GLU A 1 93 ? -0.108 20.663 20.708 1.00 86.00 93 GLU A N 1
ATOM 709 C CA . GLU A 1 93 ? -1.538 20.570 21.027 1.00 86.00 93 GLU A CA 1
ATOM 710 C C . GLU A 1 93 ? -2.302 21.779 20.450 1.00 86.00 93 GLU A C 1
ATOM 712 O O . GLU A 1 93 ? -2.044 22.909 20.872 1.00 86.00 93 GLU A O 1
ATOM 717 N N . PRO A 1 94 ? -3.248 21.581 19.504 1.00 86.25 94 PRO A N 1
ATOM 718 C CA . PRO A 1 94 ? -3.650 20.311 18.887 1.00 86.25 94 PRO A CA 1
ATOM 719 C C . PRO A 1 94 ? -2.638 19.815 17.834 1.00 86.25 94 PRO A C 1
ATOM 721 O O . PRO A 1 94 ? -2.056 20.637 17.127 1.00 86.25 94 PRO A O 1
ATOM 724 N N . PRO A 1 95 ? -2.491 18.489 17.642 1.00 86.06 95 PRO A N 1
ATOM 725 C CA . PRO A 1 95 ? -1.495 17.958 16.724 1.00 86.06 95 PRO A CA 1
ATOM 726 C C . PRO A 1 95 ? -1.825 18.297 15.269 1.00 86.06 95 PRO A C 1
ATOM 728 O O . PRO A 1 95 ? -2.976 18.175 14.817 1.00 86.06 95 PRO A O 1
ATOM 731 N N . ASN A 1 96 ? -0.799 18.673 14.514 1.00 90.62 96 ASN A N 1
ATOM 732 C CA . ASN A 1 96 ? -0.898 18.923 13.082 1.00 90.62 96 ASN A CA 1
ATOM 733 C C . ASN A 1 96 ? -1.024 17.607 12.282 1.00 90.62 96 ASN A C 1
ATOM 735 O O . ASN A 1 96 ? -0.984 16.502 12.827 1.00 90.62 96 ASN A O 1
ATOM 739 N N . ALA A 1 97 ? -1.230 17.714 10.966 1.00 90.69 97 ALA A N 1
ATOM 740 C CA . ALA A 1 97 ? -1.461 16.551 10.106 1.00 90.69 97 ALA A CA 1
ATOM 741 C C . ALA A 1 97 ? -0.297 15.542 10.126 1.00 90.69 97 ALA A C 1
ATOM 743 O O . ALA A 1 97 ? -0.534 14.336 10.211 1.00 90.69 97 ALA A O 1
ATOM 744 N N . THR A 1 98 ? 0.946 16.027 10.101 1.00 89.62 98 THR A N 1
ATOM 745 C CA . THR A 1 98 ? 2.152 15.189 10.140 1.00 89.62 98 THR A CA 1
ATOM 746 C C . THR A 1 98 ? 2.270 14.460 11.474 1.00 89.62 98 THR A C 1
ATOM 748 O O . THR A 1 98 ? 2.524 13.259 11.501 1.00 89.62 98 THR A O 1
ATOM 751 N N . GLU A 1 99 ? 2.002 15.147 12.582 1.00 90.44 99 GLU A N 1
ATOM 752 C CA . GLU A 1 99 ? 2.044 14.556 13.926 1.00 90.44 99 GLU A CA 1
ATOM 753 C C . GLU A 1 99 ? 0.943 13.510 14.124 1.00 90.44 99 GLU A C 1
ATOM 755 O O . GLU A 1 99 ? 1.163 12.479 14.759 1.00 90.44 99 GLU A O 1
ATOM 760 N N . LYS A 1 100 ? -0.246 13.730 13.551 1.00 89.88 100 LYS A N 1
ATOM 761 C CA . LYS A 1 100 ? -1.319 12.724 13.532 1.00 89.88 100 LYS A CA 1
ATOM 762 C C . LYS A 1 100 ? -0.906 11.480 12.747 1.00 89.88 100 LYS A C 1
ATOM 764 O O . LYS A 1 100 ? -1.159 10.3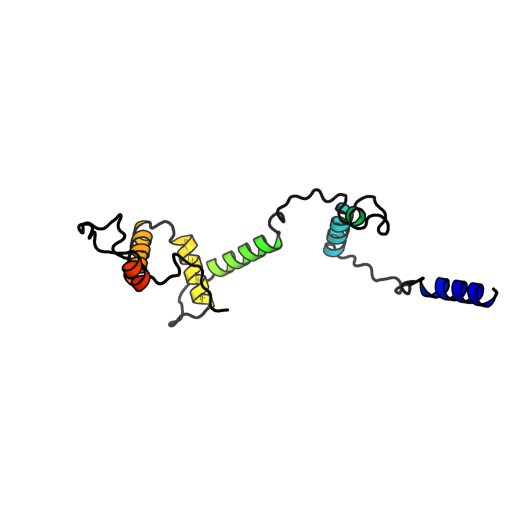70 13.214 1.00 89.88 100 LYS A O 1
ATOM 769 N N . LEU A 1 101 ? -0.258 11.651 11.593 1.00 91.44 101 LEU A N 1
ATOM 770 C CA . LEU A 1 101 ? 0.229 10.539 10.773 1.00 91.44 101 LEU A CA 1
ATOM 771 C C . LEU A 1 101 ? 1.334 9.746 11.488 1.00 91.44 101 LEU A C 1
ATOM 773 O O . LEU A 1 101 ? 1.249 8.520 11.554 1.00 91.44 101 LEU A O 1
ATOM 777 N N . ALA A 1 102 ? 2.318 10.427 12.081 1.00 90.56 102 ALA A N 1
ATOM 778 C CA . ALA A 1 102 ? 3.378 9.794 12.869 1.00 90.56 102 ALA A CA 1
ATOM 779 C C . ALA A 1 102 ? 2.813 9.029 14.075 1.00 90.56 102 ALA A C 1
ATOM 781 O O . ALA A 1 102 ? 3.138 7.861 14.286 1.00 90.56 102 ALA A O 1
ATOM 782 N N . ASN A 1 103 ? 1.879 9.633 14.817 1.00 87.00 103 ASN A N 1
ATOM 783 C CA . ASN A 1 103 ? 1.220 8.967 15.942 1.00 87.00 103 ASN A CA 1
ATOM 784 C C . ASN A 1 103 ? 0.411 7.734 15.520 1.00 87.00 103 ASN A C 1
ATOM 786 O O . ASN A 1 103 ? 0.396 6.738 16.251 1.00 87.00 103 ASN A O 1
ATOM 790 N N . ALA A 1 104 ? -0.249 7.773 14.359 1.00 87.44 104 ALA A N 1
ATOM 791 C CA . ALA A 1 104 ? -0.952 6.619 13.808 1.00 87.44 104 ALA A CA 1
ATOM 792 C C . ALA A 1 104 ? 0.024 5.493 13.431 1.00 87.44 104 ALA A C 1
ATOM 794 O O . ALA A 1 104 ? -0.209 4.345 13.809 1.00 87.44 104 ALA A O 1
ATOM 795 N N . TYR A 1 105 ? 1.136 5.824 12.766 1.00 88.88 105 TYR A N 1
ATOM 796 C CA . TYR A 1 105 ? 2.186 4.867 12.410 1.00 88.88 105 TYR A CA 1
ATOM 797 C C . TYR A 1 105 ? 2.780 4.192 13.650 1.00 88.88 105 TYR A C 1
ATOM 799 O O . TYR A 1 105 ? 2.704 2.973 13.774 1.00 88.88 105 TYR A O 1
ATOM 807 N N . ILE A 1 106 ? 3.262 4.977 14.618 1.00 85.06 106 ILE A N 1
ATOM 808 C CA . ILE A 1 106 ? 3.840 4.488 15.881 1.00 85.06 106 ILE A CA 1
ATOM 809 C C . ILE A 1 106 ? 2.848 3.602 16.640 1.00 85.06 106 ILE A C 1
ATOM 811 O O . ILE A 1 106 ? 3.211 2.561 17.190 1.00 85.06 106 ILE A O 1
ATOM 815 N N . SER A 1 107 ? 1.574 4.000 16.678 1.00 80.88 107 SER A N 1
ATOM 816 C CA . SER A 1 107 ? 0.542 3.200 17.340 1.00 80.88 107 SER A CA 1
ATOM 817 C C . SER A 1 107 ? 0.290 1.873 16.623 1.00 80.88 107 SER A C 1
ATOM 819 O O . SER A 1 107 ? 0.011 0.882 17.291 1.00 80.88 107 SER A O 1
ATOM 821 N N . CYS A 1 108 ? 0.419 1.827 15.297 1.00 82.56 108 CYS A N 1
ATOM 822 C CA . CYS A 1 108 ? 0.263 0.601 14.522 1.00 82.56 108 CYS A CA 1
ATOM 823 C C . CYS A 1 108 ? 1.474 -0.333 14.639 1.00 82.56 108 CYS A C 1
ATOM 825 O O . CYS A 1 108 ? 1.281 -1.537 14.730 1.00 82.56 108 CYS A O 1
ATOM 827 N N . THR A 1 109 ? 2.703 0.190 14.640 1.00 83.94 109 THR A N 1
ATOM 828 C CA . THR A 1 109 ? 3.925 -0.630 14.544 1.00 83.94 109 THR A CA 1
ATOM 829 C C . THR A 1 109 ? 4.528 -1.001 15.897 1.00 83.94 109 THR A C 1
ATOM 831 O O . THR A 1 109 ? 5.067 -2.095 16.054 1.00 83.94 109 THR A O 1
ATOM 834 N N . LEU A 1 110 ? 4.430 -0.126 16.906 1.00 73.06 110 LEU A N 1
ATOM 835 C CA . LEU A 1 110 ? 5.058 -0.340 18.217 1.00 73.06 110 LEU A CA 1
ATOM 836 C C . LEU A 1 110 ? 4.074 -0.810 19.296 1.00 73.06 110 LEU A C 1
ATOM 838 O O . LEU A 1 110 ? 4.475 -1.522 20.218 1.00 73.06 110 LEU A O 1
ATOM 842 N N . LYS A 1 111 ? 2.787 -0.444 19.198 1.00 67.81 111 LYS A N 1
ATOM 843 C CA . LYS A 1 111 ? 1.765 -0.778 20.215 1.00 67.81 111 LYS A CA 1
ATOM 844 C C . LYS A 1 111 ? 0.919 -2.012 19.876 1.00 67.81 111 LYS A C 1
ATOM 846 O O . LYS A 1 111 ? 0.040 -2.372 20.654 1.00 67.81 111 LYS A O 1
ATOM 851 N N . GLU A 1 112 ? 1.205 -2.694 18.767 1.00 62.16 112 GLU A N 1
ATOM 852 C CA . GLU A 1 112 ? 0.444 -3.856 18.278 1.00 62.16 112 GLU A CA 1
ATOM 853 C C . GLU A 1 112 ? 0.393 -5.025 19.280 1.00 62.16 112 GLU A C 1
ATOM 855 O O . GLU A 1 112 ? -0.572 -5.787 19.319 1.00 62.16 112 GLU A O 1
ATOM 860 N N . ARG A 1 113 ? 1.410 -5.160 20.141 1.00 64.88 113 ARG A N 1
ATOM 861 C CA . ARG A 1 113 ? 1.533 -6.317 21.045 1.00 64.88 113 ARG A CA 1
ATOM 862 C C . ARG A 1 113 ? 0.663 -6.242 22.300 1.00 64.88 113 ARG A C 1
ATOM 864 O O . ARG A 1 113 ? 0.499 -7.261 22.975 1.00 64.88 113 ARG A O 1
ATOM 871 N N . ASP A 1 114 ? 0.083 -5.086 22.626 1.00 79.50 114 ASP A N 1
ATOM 872 C CA . ASP A 1 114 ? -0.806 -4.970 23.784 1.00 79.50 114 ASP A CA 1
ATOM 873 C C . ASP A 1 114 ? -2.236 -5.391 23.420 1.00 79.50 114 ASP A C 1
ATOM 875 O O . ASP A 1 114 ? -3.126 -4.590 23.115 1.00 79.50 114 ASP A O 1
ATOM 879 N N . THR A 1 115 ? -2.464 -6.703 23.486 1.00 79.69 115 THR A N 1
ATOM 880 C CA . THR A 1 115 ? -3.776 -7.310 23.222 1.00 79.69 115 THR A CA 1
ATOM 881 C C . THR A 1 115 ? -4.881 -6.795 24.152 1.00 79.69 115 THR A C 1
ATOM 883 O O . THR A 1 115 ? -6.057 -6.823 23.776 1.00 79.69 115 THR A O 1
ATOM 886 N N . THR A 1 116 ? -4.543 -6.302 25.349 1.00 84.56 116 THR A N 1
ATOM 887 C CA . THR A 1 116 ? -5.518 -5.756 26.303 1.00 84.56 116 THR A CA 1
ATOM 888 C C . THR A 1 116 ? -5.931 -4.350 25.894 1.00 84.56 116 THR A C 1
ATOM 890 O O . THR A 1 116 ? -7.132 -4.071 25.799 1.00 84.56 116 THR A O 1
ATOM 893 N N . ALA A 1 117 ? -4.964 -3.485 25.584 1.00 80.81 117 ALA A N 1
ATOM 894 C CA . ALA A 1 117 ? -5.226 -2.154 25.046 1.00 80.81 117 ALA A CA 1
ATOM 895 C C . ALA A 1 117 ? -6.026 -2.228 23.738 1.00 80.81 117 ALA A C 1
ATOM 897 O O . ALA A 1 117 ? -7.011 -1.501 23.583 1.00 80.81 117 ALA A O 1
ATOM 898 N N . LEU A 1 118 ? -5.690 -3.167 22.847 1.00 79.38 118 LEU A N 1
ATOM 899 C CA . LEU A 1 118 ? -6.429 -3.397 21.605 1.00 79.38 118 LEU A CA 1
ATOM 900 C C . LEU A 1 118 ? -7.886 -3.804 21.869 1.00 79.38 118 LEU A C 1
ATOM 902 O O . LEU A 1 118 ? -8.806 -3.175 21.347 1.00 79.38 118 LEU A O 1
ATOM 906 N N . LYS A 1 119 ? -8.124 -4.812 22.723 1.00 83.06 119 LYS A N 1
ATOM 907 C CA . LYS A 1 119 ? -9.488 -5.244 23.092 1.00 83.06 119 LYS A CA 1
ATOM 908 C C . LYS A 1 119 ? -10.308 -4.099 23.687 1.00 83.06 119 LYS A C 1
ATOM 910 O O . LYS A 1 119 ? -11.494 -3.969 23.380 1.00 83.06 119 LYS A O 1
ATOM 915 N N . ASN A 1 120 ? -9.696 -3.268 24.526 1.00 84.69 120 ASN A N 1
ATOM 916 C CA . ASN A 1 120 ? -10.361 -2.109 25.117 1.00 84.69 120 ASN A CA 1
ATOM 917 C C . ASN A 1 120 ? -10.676 -1.031 24.073 1.00 84.69 120 ASN A C 1
ATOM 919 O O . ASN A 1 120 ? -11.786 -0.501 24.077 1.00 84.69 120 ASN A O 1
ATOM 923 N N . SER A 1 121 ? -9.755 -0.763 23.145 1.00 82.31 121 SER A N 1
ATOM 924 C CA . SER A 1 121 ? -9.976 0.158 22.026 1.00 82.31 121 SER A CA 1
ATOM 925 C C . SER A 1 121 ? -11.158 -0.288 21.161 1.00 82.31 121 SER A C 1
ATOM 927 O O . SER A 1 121 ? -12.103 0.475 20.963 1.00 82.31 121 SER A O 1
ATOM 929 N N . VAL A 1 122 ? -11.193 -1.566 20.764 1.00 82.62 122 VAL A N 1
ATOM 930 C CA . VAL A 1 122 ? -12.314 -2.143 20.002 1.00 82.62 122 VAL A CA 1
ATOM 931 C C . VAL A 1 122 ? -13.629 -2.005 20.771 1.00 82.62 122 VAL A C 1
ATOM 933 O O . VAL A 1 122 ? -14.624 -1.546 20.214 1.00 82.62 122 VAL A O 1
ATOM 936 N N . ARG A 1 123 ? -13.652 -2.325 22.072 1.00 83.31 123 ARG A N 1
ATOM 937 C CA . ARG A 1 123 ? -14.853 -2.148 22.908 1.00 83.31 123 ARG A CA 1
ATOM 938 C C . ARG A 1 123 ? -15.325 -0.696 22.953 1.00 83.31 123 ARG A C 1
ATOM 940 O O . ARG A 1 123 ? -16.531 -0.459 22.925 1.00 83.31 123 ARG A O 1
ATOM 947 N N . ASN A 1 124 ? -14.411 0.267 23.025 1.00 84.56 124 ASN A N 1
ATOM 948 C CA . ASN A 1 124 ? -14.753 1.688 23.042 1.00 84.56 124 ASN A CA 1
ATOM 949 C C . ASN A 1 124 ? -15.343 2.144 21.705 1.00 84.56 124 ASN A C 1
ATOM 951 O O . ASN A 1 124 ? -16.365 2.827 21.702 1.00 84.56 124 ASN A O 1
ATOM 955 N N . VAL A 1 125 ? -14.773 1.697 20.584 1.00 83.12 125 VAL A N 1
ATOM 956 C CA . VAL A 1 125 ? -15.320 1.945 19.242 1.00 83.12 125 VAL A CA 1
ATOM 957 C C . VAL A 1 125 ? -16.728 1.358 19.117 1.00 83.12 125 VAL A C 1
ATOM 959 O O . VAL A 1 125 ? -17.662 2.058 18.732 1.00 83.12 125 VAL A O 1
ATOM 962 N N . LEU A 1 126 ? -16.933 0.105 19.532 1.00 80.56 126 LEU A N 1
ATOM 963 C CA . LEU A 1 126 ? -18.257 -0.525 19.506 1.00 80.56 126 LEU A CA 1
ATOM 964 C C . LEU A 1 126 ? -19.274 0.227 20.382 1.00 80.56 126 LEU A C 1
ATOM 966 O O . LEU A 1 126 ? -20.425 0.403 19.983 1.00 80.56 126 LEU A O 1
ATOM 970 N N . LYS A 1 127 ? -18.867 0.709 21.564 1.00 82.19 127 LYS A N 1
ATOM 971 C CA . LYS A 1 127 ? -19.713 1.561 22.418 1.00 82.19 127 LYS A CA 1
ATOM 972 C C . LYS A 1 127 ? -20.078 2.876 21.730 1.00 82.19 127 LYS A C 1
ATOM 974 O O . LYS A 1 127 ? -21.248 3.249 21.764 1.00 82.19 127 LYS A O 1
ATOM 979 N N . TYR A 1 128 ? -19.115 3.541 21.090 1.00 79.81 128 TYR A N 1
ATOM 980 C CA . TYR A 1 128 ? -19.334 4.785 20.348 1.00 79.81 128 TYR A CA 1
ATOM 981 C C . TYR A 1 128 ? -20.382 4.607 19.241 1.00 79.81 128 TYR A C 1
ATOM 983 O O . TYR A 1 128 ? -21.337 5.377 19.160 1.00 79.81 128 TYR A O 1
ATOM 991 N N . TYR A 1 129 ? -20.290 3.515 18.479 1.00 74.12 129 TYR A N 1
ATOM 992 C CA . TYR A 1 129 ? -21.279 3.144 17.460 1.00 74.12 129 TYR A CA 1
ATOM 993 C C . TYR A 1 129 ? -22.573 2.525 18.025 1.00 74.12 129 TYR A C 1
ATOM 995 O O . TYR A 1 129 ? -23.396 2.015 17.268 1.00 74.12 129 TYR A O 1
ATOM 1003 N N . LYS A 1 130 ? -22.789 2.558 19.348 1.00 75.00 130 LYS A N 1
ATOM 1004 C CA . LYS A 1 130 ? -23.988 2.028 20.030 1.00 75.00 130 LYS A CA 1
ATOM 1005 C C . LYS A 1 130 ? -24.238 0.528 19.782 1.00 75.00 130 LYS A C 1
ATOM 1007 O O . LYS A 1 130 ? -25.376 0.063 19.872 1.00 75.00 130 LYS A O 1
ATOM 1012 N N . ILE A 1 131 ? -23.165 -0.227 19.541 1.00 73.31 131 ILE A N 1
ATOM 1013 C CA . ILE A 1 131 ? -23.135 -1.686 19.320 1.00 73.31 131 ILE A CA 1
ATOM 1014 C C . ILE A 1 131 ? -22.221 -2.420 20.307 1.00 73.31 131 ILE A C 1
ATOM 1016 O O . ILE A 1 131 ? -21.811 -3.551 20.066 1.00 73.31 131 ILE A O 1
ATOM 1020 N N . GLY A 1 132 ? -21.910 -1.799 21.449 1.00 69.88 132 GLY A N 1
ATOM 1021 C CA . GLY A 1 132 ? -21.086 -2.412 22.498 1.00 69.88 132 GLY A CA 1
ATOM 1022 C C . GLY A 1 132 ? -21.645 -3.739 23.031 1.00 69.88 132 GLY A C 1
ATOM 1023 O O . GLY A 1 132 ? -20.883 -4.563 23.526 1.00 69.88 132 GLY A O 1
ATOM 1024 N N . GLN A 1 133 ? -22.955 -3.964 22.895 1.00 68.62 133 GLN A N 1
ATOM 1025 C CA . GLN A 1 133 ? -23.607 -5.246 23.162 1.00 68.62 133 GLN A CA 1
ATOM 1026 C C . GLN A 1 133 ? -23.681 -6.090 21.886 1.00 68.62 133 GLN A C 1
ATOM 1028 O O . GLN A 1 133 ? -24.753 -6.305 21.319 1.00 68.62 133 GLN A O 1
ATOM 1033 N N . TRP A 1 134 ? -22.520 -6.534 21.410 1.00 66.50 134 TRP A N 1
ATOM 1034 C CA . TRP A 1 134 ? -22.463 -7.501 20.320 1.00 66.50 134 TRP A CA 1
ATOM 1035 C C . TRP A 1 134 ? -23.140 -8.813 20.770 1.00 66.50 134 TRP A C 1
ATOM 1037 O O . TRP A 1 134 ? -22.838 -9.262 21.879 1.00 66.50 134 TRP A O 1
ATOM 1047 N N . PRO A 1 135 ? -24.011 -9.449 19.960 1.00 59.88 135 PRO A N 1
ATOM 1048 C CA . PRO A 1 135 ? -24.822 -10.598 20.390 1.00 59.88 135 PRO A CA 1
ATOM 1049 C C . PRO A 1 135 ? -24.009 -11.765 20.968 1.00 59.88 135 PRO A C 1
ATOM 1051 O O . PRO A 1 135 ? -24.437 -12.416 21.909 1.00 59.88 135 PRO A O 1
ATOM 1054 N N . LEU A 1 136 ? -22.781 -11.972 20.481 1.00 59.00 136 LEU A N 1
ATOM 1055 C CA . LEU A 1 136 ? -21.887 -13.028 20.981 1.00 59.00 136 LEU A CA 1
ATOM 1056 C C . LEU A 1 136 ? -21.292 -12.739 22.375 1.00 59.00 136 LEU A C 1
ATOM 1058 O O . LEU A 1 136 ? -20.608 -13.591 22.935 1.00 59.00 136 LEU A O 1
ATOM 1062 N N . GLN A 1 137 ? -21.483 -11.532 22.919 1.00 57.62 137 GLN A N 1
ATOM 1063 C CA . GLN A 1 137 ? -20.925 -11.094 24.207 1.00 57.62 137 GLN A CA 1
ATOM 1064 C C . GLN A 1 137 ? -21.994 -10.640 25.212 1.00 57.62 137 GLN A C 1
ATOM 1066 O O . GLN A 1 137 ? -21.654 -10.370 26.368 1.00 57.62 137 GLN A O 1
ATOM 1071 N N . SER A 1 138 ? -23.266 -10.518 24.815 1.00 61.66 138 SER A N 1
ATOM 1072 C CA . SER A 1 138 ? -24.307 -10.048 25.728 1.00 61.66 138 SER A CA 1
ATOM 1073 C C . SER A 1 138 ? -24.783 -11.175 26.639 1.00 61.66 138 SER A C 1
ATOM 1075 O O . SER A 1 138 ? -25.271 -12.196 26.172 1.00 61.66 138 SER A O 1
ATOM 1077 N N . LYS A 1 139 ? -24.713 -10.949 27.955 1.00 64.69 139 LYS A N 1
ATOM 1078 C CA . LYS A 1 139 ? -25.432 -11.761 28.953 1.00 64.69 139 LYS A CA 1
ATOM 1079 C C . LYS A 1 139 ? -26.923 -11.406 29.036 1.00 64.69 139 LYS A C 1
ATOM 1081 O O . LYS A 1 139 ? -27.634 -11.964 29.864 1.00 64.69 139 LYS A O 1
ATOM 1086 N N . GLU A 1 140 ? -27.373 -10.433 28.242 1.00 66.00 140 GLU A N 1
ATOM 1087 C CA . GLU A 1 140 ? -28.786 -10.082 28.163 1.00 66.00 140 GLU A CA 1
ATOM 1088 C C . GLU A 1 140 ? -29.552 -11.191 27.437 1.00 66.00 140 GLU A C 1
ATOM 1090 O O . GLU A 1 140 ? -29.053 -11.700 26.430 1.00 66.00 140 GLU A O 1
ATOM 1095 N N . PRO A 1 141 ? -30.749 -11.564 27.922 1.00 65.38 141 PRO A N 1
ATOM 1096 C CA . PRO A 1 141 ? -31.598 -12.506 27.213 1.00 65.38 141 PRO A CA 1
ATOM 1097 C C . PRO A 1 141 ? -31.897 -11.967 25.813 1.00 65.38 141 PRO A C 1
ATOM 1099 O O . PRO A 1 141 ? -32.207 -10.781 25.646 1.00 65.38 141 PRO A O 1
ATOM 1102 N N . GLU A 1 142 ? -31.792 -12.836 24.804 1.00 65.06 142 GLU A N 1
ATOM 1103 C CA . GLU A 1 142 ? -32.195 -12.498 23.444 1.00 65.06 142 GLU A CA 1
ATOM 1104 C C . GLU A 1 142 ? -33.626 -11.967 23.473 1.00 65.06 142 GLU A C 1
ATOM 1106 O O . GLU A 1 142 ? -34.543 -12.613 23.977 1.00 65.06 142 GLU A O 1
ATOM 1111 N N . ASN A 1 143 ? -33.811 -10.750 22.964 1.00 66.00 143 ASN A N 1
ATOM 1112 C CA . ASN A 1 143 ? -35.137 -10.188 22.801 1.00 66.00 143 ASN A CA 1
ATOM 1113 C C . ASN A 1 143 ? -35.652 -10.608 21.416 1.00 66.00 143 ASN A C 1
ATOM 1115 O O . ASN A 1 143 ? -35.204 -10.016 20.425 1.00 66.00 143 ASN A O 1
ATOM 1119 N N . PRO A 1 144 ? -36.588 -11.572 21.321 1.00 65.25 144 PRO A N 1
ATOM 1120 C CA . PRO A 1 144 ? -37.083 -12.079 20.040 1.00 65.25 144 PRO A CA 1
ATOM 1121 C C . PRO A 1 144 ? -37.797 -11.004 19.203 1.00 65.25 144 PRO A C 1
ATOM 1123 O O . PRO A 1 144 ? -37.994 -11.187 18.007 1.00 65.25 144 PRO A O 1
ATOM 1126 N N . ASN A 1 145 ? -38.128 -9.849 19.793 1.00 67.88 145 ASN A N 1
ATOM 1127 C CA . ASN A 1 145 ? -38.793 -8.741 19.105 1.00 67.88 145 ASN A CA 1
ATOM 1128 C C . ASN A 1 145 ? -37.824 -7.732 18.456 1.00 67.88 145 ASN A C 1
ATOM 1130 O O . ASN A 1 145 ? -38.275 -6.773 17.824 1.00 67.88 145 ASN A O 1
ATOM 1134 N N . LYS A 1 146 ? -36.497 -7.886 18.595 1.00 71.69 146 LYS A N 1
ATOM 1135 C CA . LYS A 1 146 ? -35.533 -7.016 17.895 1.00 71.69 146 LYS A CA 1
ATOM 1136 C C . LYS A 1 146 ? -35.442 -7.410 16.419 1.00 71.69 146 LYS A C 1
ATOM 1138 O O . LYS A 1 146 ? -34.761 -8.359 16.053 1.00 71.69 146 LYS A O 1
ATOM 1143 N N . THR A 1 147 ? -36.080 -6.628 15.551 1.00 78.62 147 THR A N 1
ATOM 1144 C CA . THR A 1 147 ? -35.968 -6.791 14.094 1.00 78.62 147 THR A CA 1
ATOM 1145 C C . THR A 1 147 ? -34.686 -6.153 13.550 1.00 78.62 147 THR A C 1
ATOM 1147 O O . THR A 1 147 ? -34.167 -5.186 14.119 1.00 78.62 147 THR A O 1
ATOM 1150 N N . TYR A 1 148 ? -34.207 -6.621 12.392 1.00 75.81 148 TYR A N 1
ATOM 1151 C CA . TYR A 1 148 ? -33.032 -6.057 11.708 1.00 75.81 148 TYR A CA 1
ATOM 1152 C C . TYR A 1 148 ? -33.155 -4.539 11.449 1.00 75.81 148 TYR A C 1
ATOM 1154 O O . TYR A 1 148 ? -32.164 -3.813 11.477 1.00 75.81 148 TYR A O 1
ATOM 1162 N N . GLN A 1 149 ? -34.380 -4.028 11.284 1.00 79.00 149 GLN A N 1
ATOM 1163 C CA . GLN A 1 149 ? -34.666 -2.602 11.096 1.00 79.00 149 GLN A CA 1
ATOM 1164 C C . GLN A 1 149 ? -34.253 -1.760 12.312 1.00 79.00 149 GLN A C 1
ATOM 1166 O O . GLN A 1 149 ? -33.759 -0.644 12.160 1.00 79.00 149 GLN A O 1
ATOM 1171 N N . THR A 1 150 ? -34.421 -2.286 13.531 1.00 77.00 150 THR A N 1
ATOM 1172 C CA . THR A 1 150 ? -33.994 -1.593 14.759 1.00 77.00 150 THR A CA 1
ATOM 1173 C C . THR A 1 150 ? -32.475 -1.518 14.882 1.00 77.00 150 THR A C 1
ATOM 1175 O O . THR A 1 150 ? -31.948 -0.543 15.419 1.00 77.00 150 THR A O 1
ATOM 1178 N N . ILE A 1 151 ? -31.772 -2.515 14.342 1.00 75.06 151 ILE A N 1
ATOM 1179 C CA . ILE A 1 151 ? -30.312 -2.538 14.263 1.00 75.06 151 ILE A CA 1
ATOM 1180 C C . ILE A 1 151 ? -29.856 -1.512 13.225 1.00 75.06 151 ILE A C 1
ATOM 1182 O O . ILE A 1 151 ? -29.051 -0.647 13.558 1.00 75.06 151 ILE A O 1
ATOM 1186 N N . LEU A 1 152 ? -30.447 -1.512 12.025 1.00 76.75 152 LEU A N 1
ATOM 1187 C CA . LEU A 1 152 ? -30.120 -0.558 10.957 1.00 76.75 152 LEU A CA 1
ATOM 1188 C C . LEU A 1 152 ? -30.324 0.902 11.361 1.00 76.75 152 LEU A C 1
ATOM 1190 O O . LEU A 1 152 ? -29.493 1.747 11.043 1.00 76.75 152 LEU A O 1
ATOM 1194 N N . LYS A 1 153 ? -31.379 1.206 12.124 1.00 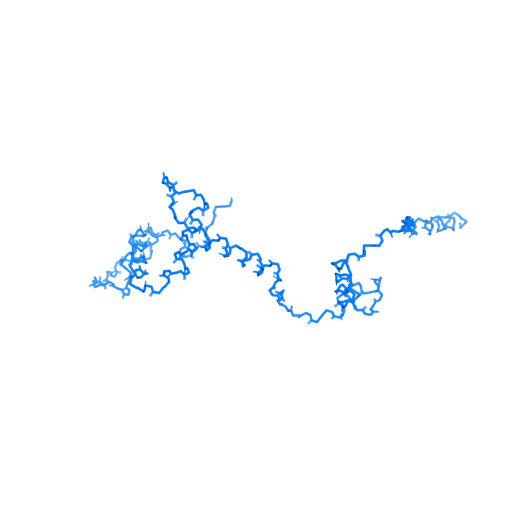78.31 153 LYS A N 1
ATOM 1195 C CA . LYS A 1 153 ? -31.596 2.555 12.675 1.00 78.31 153 LYS A CA 1
ATOM 1196 C C . LYS A 1 153 ? -30.500 2.992 13.654 1.00 78.31 153 LYS A C 1
ATOM 1198 O O . LYS A 1 153 ? -30.303 4.189 13.832 1.00 78.31 153 LYS A O 1
ATOM 1203 N N . LYS A 1 154 ? -29.808 2.052 14.308 1.00 75.44 154 LYS A N 1
ATOM 1204 C CA . LYS A 1 154 ? -28.706 2.347 15.238 1.00 75.44 154 LYS A CA 1
ATOM 1205 C C . LYS A 1 154 ? -27.351 2.431 14.543 1.00 75.44 154 LYS A C 1
ATOM 1207 O O . LYS A 1 154 ? -26.566 3.301 14.902 1.00 75.44 154 LYS A O 1
ATOM 1212 N N . VAL A 1 155 ? -27.082 1.533 13.595 1.00 74.56 155 VAL A N 1
ATOM 1213 C CA . VAL A 1 155 ? -25.750 1.367 12.979 1.00 74.56 155 VAL A CA 1
ATOM 1214 C C . VAL A 1 155 ? -25.607 2.041 11.617 1.00 74.56 155 VAL A C 1
ATOM 1216 O O . VAL A 1 155 ? -24.497 2.155 11.105 1.00 74.56 155 VAL A O 1
ATOM 1219 N N . GLY A 1 156 ? -26.714 2.500 11.034 1.00 75.19 156 GLY A N 1
ATOM 1220 C CA . GLY A 1 156 ? -26.763 2.975 9.657 1.00 75.19 156 GLY A CA 1
ATOM 1221 C C . GLY A 1 156 ? -26.771 1.823 8.641 1.00 75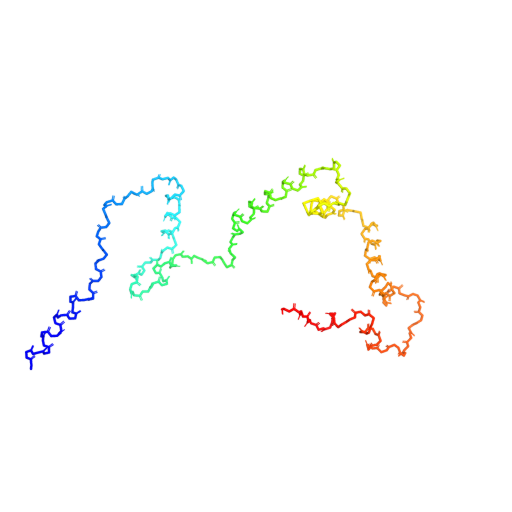.19 156 GLY A C 1
ATOM 1222 O O . GLY A 1 156 ? -26.614 0.659 9.007 1.00 75.19 156 GLY A O 1
ATOM 1223 N N . PRO A 1 157 ? -26.974 2.117 7.348 1.00 74.75 157 PRO A N 1
ATOM 1224 C CA . PRO A 1 157 ? -27.053 1.088 6.314 1.00 74.75 157 PRO A CA 1
ATOM 1225 C C . PRO A 1 157 ? -25.684 0.570 5.855 1.00 74.75 157 PRO A C 1
ATOM 1227 O O . PRO A 1 157 ? -25.645 -0.454 5.180 1.00 74.75 157 PRO A O 1
ATOM 1230 N N . LEU A 1 158 ? -24.579 1.226 6.241 1.00 67.69 158 LEU A N 1
ATOM 1231 C CA . LEU A 1 158 ? -23.217 0.924 5.774 1.00 67.69 158 LEU A CA 1
ATOM 1232 C C . LEU A 1 158 ? -22.825 -0.561 5.903 1.00 67.69 158 LEU A C 1
ATOM 1234 O O . LEU A 1 158 ? -22.210 -1.082 4.976 1.00 67.69 158 LEU A O 1
ATOM 1238 N N . PRO A 1 159 ? -23.187 -1.279 6.988 1.00 68.19 159 PRO A N 1
ATOM 1239 C CA . PRO A 1 159 ? -22.843 -2.695 7.119 1.00 68.19 159 PRO A CA 1
ATOM 1240 C C . PRO A 1 159 ? -23.577 -3.626 6.141 1.00 68.19 159 PRO A C 1
ATOM 1242 O O . PRO A 1 159 ? -23.168 -4.773 6.000 1.00 68.19 159 PRO A O 1
ATOM 1245 N N . LEU A 1 160 ? -24.667 -3.174 5.508 1.00 73.31 160 LEU A N 1
ATOM 1246 C CA . LEU A 1 160 ? -25.475 -3.983 4.584 1.00 73.31 160 LEU A CA 1
ATOM 1247 C C . LEU A 1 160 ? -25.406 -3.494 3.138 1.00 73.31 160 LEU A C 1
ATOM 1249 O O . LEU A 1 160 ? -25.483 -4.303 2.217 1.00 73.31 160 LEU A O 1
ATOM 1253 N N . PHE A 1 161 ? -25.278 -2.185 2.939 1.00 77.94 161 PHE A N 1
ATOM 1254 C CA . PHE A 1 161 ? -25.251 -1.573 1.623 1.00 77.94 161 PHE A CA 1
ATOM 1255 C C . PHE A 1 161 ? -24.077 -0.600 1.548 1.00 77.94 161 PHE A C 1
ATOM 1257 O O . PHE A 1 161 ? -24.014 0.336 2.353 1.00 77.94 161 PHE A O 1
ATOM 1264 N N . PRO A 1 162 ? -23.162 -0.772 0.581 1.00 71.81 162 PRO A N 1
ATOM 1265 C CA . PRO A 1 162 ? -22.186 0.259 0.295 1.00 71.81 162 PRO A CA 1
ATOM 1266 C C . PRO A 1 162 ? -22.941 1.478 -0.238 1.00 71.81 162 PRO A C 1
ATOM 1268 O O . PRO A 1 162 ? -23.590 1.415 -1.280 1.00 71.81 162 PRO A O 1
ATOM 1271 N N . TYR A 1 163 ? -22.875 2.588 0.488 1.00 72.44 163 TYR A N 1
ATOM 1272 C CA . TYR A 1 163 ? -23.329 3.883 0.003 1.00 72.44 163 TYR A CA 1
ATOM 1273 C C . TYR A 1 163 ? -22.190 4.874 0.193 1.00 72.44 163 TYR A C 1
ATOM 1275 O O . TYR A 1 163 ? -21.503 4.873 1.215 1.00 72.44 163 TYR A O 1
ATOM 1283 N N . PHE A 1 164 ? -21.971 5.702 -0.813 1.00 76.25 164 PHE A N 1
ATOM 1284 C CA . PHE A 1 164 ? -20.986 6.766 -0.782 1.00 76.25 164 PHE A CA 1
ATOM 1285 C C . PHE A 1 164 ? -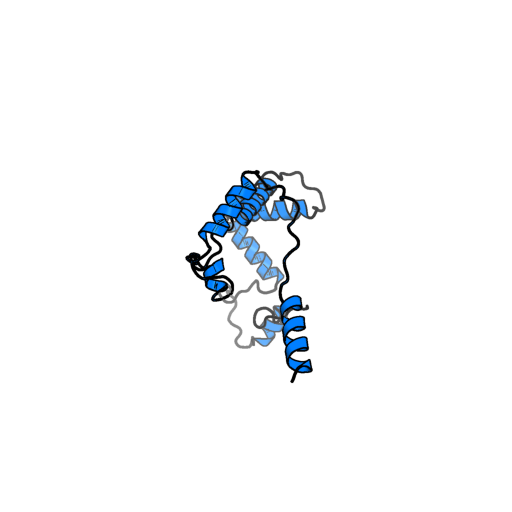21.634 8.028 -1.336 1.00 76.25 164 PHE A C 1
ATOM 1287 O O . PHE A 1 164 ? -22.521 7.963 -2.186 1.00 76.25 164 PHE A O 1
ATOM 1294 N N . ILE A 1 165 ? -21.214 9.171 -0.806 1.00 69.50 165 ILE A N 1
ATOM 1295 C CA . ILE A 1 165 ? -21.505 10.474 -1.393 1.00 69.50 165 ILE A CA 1
ATOM 1296 C C . ILE A 1 165 ? -20.256 10.815 -2.199 1.00 69.50 165 ILE A C 1
ATOM 1298 O O . ILE A 1 165 ? -19.181 10.958 -1.615 1.00 69.50 165 ILE A O 1
ATOM 1302 N N . SER A 1 166 ? -20.394 10.832 -3.522 1.00 71.19 166 SER A N 1
ATOM 1303 C CA . SER A 1 166 ? -19.353 11.228 -4.477 1.00 71.19 166 SER A CA 1
ATOM 1304 C C . SER A 1 166 ? -19.569 12.654 -4.944 1.00 71.19 166 SER A C 1
ATOM 1306 O O . SER A 1 166 ? -20.739 12.944 -5.287 1.00 71.19 166 SER A O 1
#

Foldseek 3Di:
DVVVVVVVVVVVVVPPPPPDPDDPDPQPPDPVSVVVVVVQVQQAADDDCVPCVCNRRGVNPPDPPDPPCPVVNVVVVVVVLVVLVPDDDDADVVHDPSRVVSVVSCCVPVVVPPPVVVVVVVLVVCVVLVNNPPVVPDPDPDDPPDDVVNVCVSNPCVVPDDDDDD

Secondary structure (DSSP, 8-state):
-HHHHHHHHHHHHHS-------SS-----SHHHHHHHHHHHHH--SS-TTT-HHHHHHTT----SS----HHHHHHHHHHHHHHHH--SPPPSS--HHHHHHHHHHHHHTSTT-HHHHHHHHHHHHHHTT--S-TTT--SPP-TT--HHHHHHHH-STTTS-----

InterPro domains:
  IPR000718 Peptidase M13 [PS51885] (27-166)
  IPR000718 Peptidase M13 [PTHR11733] (2-132)
  IPR008753 Peptidase M13, N-terminal domain [PF05649] (49-161)
  IPR024079 Metallopeptidase, catalytic domain superfamily [G3DSA:3.40.390.10] (28-70)
  IPR042089 Peptidase M13, domain 2 [G3DSA:1.10.1380.10] (71-157)